Protein AF-Q5C3P9-F1 (afdb_monomer_lite)

Foldseek 3Di:
DDPCQDLVNVLVVLVVVLVVLVVVLVVVVVVPDVPDSVVSVVVNVVSVVVNVVSVVVVVVVVVVVVVVVVVVVVVVVVVVVVVVVVVVVVVVVVVVVVVVVVVVVVVVLVVVCVVVPDDPVVVVVVVVVCVVVVDDDDDPSND

Structure (mmCIF, N/CA/C/O backbone):
data_AF-Q5C3P9-F1
#
_entry.id   AF-Q5C3P9-F1
#
loop_
_atom_site.group_PDB
_atom_site.id
_atom_site.type_symbol
_atom_site.label_atom_id
_atom_site.la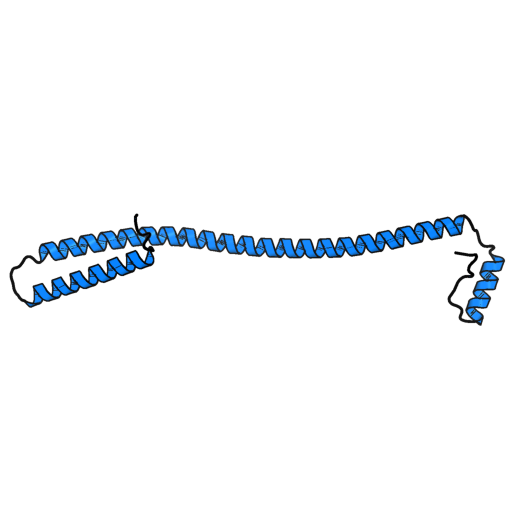bel_alt_id
_atom_site.label_comp_id
_atom_site.label_asym_id
_atom_site.label_entity_id
_atom_site.label_seq_id
_atom_site.pdbx_PDB_ins_code
_atom_site.Cartn_x
_atom_site.Cartn_y
_atom_site.Cartn_z
_atom_site.occupancy
_atom_site.B_iso_or_equiv
_atom_site.auth_seq_id
_atom_site.auth_comp_id
_atom_site.auth_asym_id
_atom_site.auth_atom_id
_atom_site.pdbx_PDB_model_num
ATOM 1 N N . MET A 1 1 ? -12.364 21.062 29.288 1.00 32.09 1 MET A N 1
ATOM 2 C CA . MET A 1 1 ? -11.506 20.149 28.506 1.00 32.09 1 MET A CA 1
ATOM 3 C C . MET A 1 1 ? -11.955 18.734 28.807 1.00 32.09 1 MET A C 1
ATOM 5 O O . MET A 1 1 ? -11.653 18.233 29.879 1.00 32.09 1 MET A O 1
ATOM 9 N N . SER A 1 2 ? -12.781 18.155 27.935 1.00 39.25 2 SER A N 1
ATOM 10 C CA . SER A 1 2 ? -13.327 16.812 28.148 1.00 39.25 2 SER A CA 1
ATOM 11 C C . SER A 1 2 ? -12.225 15.815 27.811 1.00 39.25 2 SER A C 1
ATOM 13 O O . SER A 1 2 ? -11.795 15.744 26.657 1.00 39.25 2 SER A O 1
ATOM 15 N N . SER A 1 3 ? -11.689 15.136 28.823 1.00 45.44 3 SER A N 1
ATOM 16 C CA . SER A 1 3 ? -10.748 14.037 28.638 1.00 45.44 3 SER A CA 1
ATOM 17 C C . SER A 1 3 ? -11.392 13.047 27.670 1.00 45.44 3 SER A C 1
ATOM 19 O O . SER A 1 3 ? -12.439 12.474 27.959 1.00 45.44 3 SER A O 1
ATOM 21 N N . ARG A 1 4 ? -10.812 12.884 26.474 1.00 56.28 4 ARG A N 1
ATOM 22 C CA . ARG A 1 4 ? -11.236 11.854 25.518 1.00 56.28 4 ARG A CA 1
ATOM 23 C C . ARG A 1 4 ? -10.812 10.501 26.081 1.00 56.28 4 ARG A C 1
ATOM 25 O O . ARG A 1 4 ? -9.791 9.948 25.686 1.00 56.28 4 ARG A O 1
ATOM 32 N N . VAL A 1 5 ? -11.551 10.022 27.073 1.00 66.38 5 VAL A N 1
ATOM 33 C CA . VAL A 1 5 ? -11.391 8.683 27.626 1.00 66.38 5 VAL A CA 1
ATOM 34 C C . VAL A 1 5 ? -11.690 7.709 26.492 1.00 66.38 5 VAL A C 1
ATOM 36 O O . VAL A 1 5 ? -12.705 7.845 25.805 1.00 66.38 5 VAL A O 1
ATOM 39 N N . SER A 1 6 ? -10.776 6.774 26.235 1.00 80.88 6 SER A N 1
ATOM 40 C CA . SER A 1 6 ? -10.995 5.778 25.184 1.00 80.88 6 SER A CA 1
ATOM 41 C C . SER A 1 6 ? -12.260 4.971 25.487 1.00 80.88 6 SER A C 1
ATOM 43 O O . SER A 1 6 ? -12.556 4.703 26.652 1.00 80.88 6 SER A O 1
ATOM 45 N N . LEU A 1 7 ? -12.989 4.539 24.452 1.00 80.50 7 LEU A N 1
ATOM 46 C CA . LEU A 1 7 ? -14.197 3.717 24.621 1.00 80.50 7 LEU A CA 1
ATOM 47 C C . LEU A 1 7 ? -13.922 2.483 25.501 1.00 80.50 7 LEU A C 1
ATOM 49 O O . LEU A 1 7 ? -14.733 2.113 26.342 1.00 80.50 7 LEU A O 1
ATOM 53 N N . ARG A 1 8 ? -12.715 1.915 25.381 1.00 82.25 8 ARG A N 1
ATOM 54 C CA . ARG A 1 8 ? -12.216 0.828 26.230 1.00 82.25 8 ARG A CA 1
ATOM 55 C C . ARG A 1 8 ? -12.136 1.217 27.709 1.00 82.25 8 ARG A C 1
ATOM 57 O O . ARG A 1 8 ? -12.604 0.465 28.552 1.00 82.25 8 ARG A O 1
ATOM 64 N N . GLN A 1 9 ? -11.543 2.366 28.032 1.00 85.56 9 GLN A N 1
ATOM 65 C CA . GLN A 1 9 ? -11.465 2.854 29.415 1.00 85.56 9 GLN A CA 1
ATOM 66 C C . GLN A 1 9 ? -12.846 3.206 29.974 1.00 85.56 9 GLN A C 1
ATOM 68 O O . GLN A 1 9 ? -13.098 2.954 31.146 1.00 85.56 9 GLN A O 1
ATOM 73 N N . LYS A 1 10 ? -13.751 3.726 29.137 1.00 86.75 10 LYS A N 1
ATOM 74 C CA . LYS A 1 10 ? -15.143 3.995 29.518 1.00 86.75 10 LYS A CA 1
ATOM 75 C C . LYS A 1 10 ? -15.878 2.698 29.885 1.00 86.75 10 LYS A C 1
ATOM 77 O O . LYS A 1 10 ? -16.525 2.642 30.922 1.00 86.75 10 LYS A O 1
ATOM 82 N N . LEU A 1 11 ? -15.717 1.637 29.087 1.00 85.94 11 LEU A N 1
ATOM 83 C CA . LEU A 1 11 ? -16.326 0.329 29.355 1.00 85.94 11 LEU A CA 1
ATOM 84 C C . LEU A 1 11 ? -15.782 -0.319 30.640 1.00 85.94 11 LEU A C 1
ATOM 86 O O . LEU A 1 11 ? -16.552 -0.857 31.429 1.00 85.94 11 LEU A O 1
ATOM 90 N N . ILE A 1 12 ? -14.464 -0.240 30.859 1.00 88.62 12 ILE A N 1
ATOM 91 C CA . ILE A 1 12 ? -13.819 -0.748 32.080 1.00 88.62 12 ILE A CA 1
ATOM 92 C C . ILE A 1 12 ? -14.332 0.011 33.307 1.00 88.62 12 ILE A C 1
ATOM 94 O O . ILE A 1 12 ? -14.734 -0.626 34.273 1.00 88.62 12 ILE A O 1
ATOM 98 N N . GLY A 1 13 ? -14.414 1.343 33.236 1.00 89.44 13 GLY A N 1
ATOM 99 C CA . GLY A 1 13 ? -14.957 2.155 34.327 1.00 89.44 13 GLY A CA 1
ATOM 100 C C . GLY A 1 13 ? -16.415 1.816 34.649 1.00 89.44 13 GLY A C 1
ATOM 101 O O . GLY A 1 13 ? -16.761 1.654 35.813 1.00 89.44 13 GLY A O 1
ATOM 102 N N . HIS A 1 14 ? -17.265 1.610 33.635 1.00 89.44 14 HIS A N 1
ATOM 103 C CA . HIS A 1 14 ? -18.646 1.164 33.859 1.00 89.44 14 HIS A CA 1
ATOM 104 C C . HIS A 1 14 ? -18.728 -0.209 34.546 1.00 89.44 14 HIS A C 1
ATOM 106 O O . HIS A 1 14 ? -19.625 -0.426 35.359 1.00 89.44 14 HIS A O 1
ATOM 112 N N . LEU A 1 15 ? -17.804 -1.125 34.242 1.00 89.38 15 LEU A N 1
ATOM 113 C CA . LEU A 1 15 ? -17.753 -2.449 34.862 1.00 89.38 15 LEU A CA 1
ATOM 114 C C . LEU A 1 15 ? -17.263 -2.387 36.318 1.00 89.38 15 LEU A C 1
ATOM 116 O O . LEU A 1 15 ? -17.828 -3.055 37.180 1.00 89.38 15 LEU A O 1
ATOM 120 N N . GLU A 1 16 ? -16.243 -1.573 36.596 1.00 92.12 16 GLU A N 1
ATOM 121 C CA . GLU A 1 16 ? -15.721 -1.335 37.950 1.00 92.12 16 GLU A CA 1
ATOM 122 C C . GLU A 1 16 ? -16.773 -0.663 38.847 1.00 92.12 16 GLU A C 1
ATOM 124 O O . GLU A 1 16 ? -16.980 -1.090 39.985 1.00 92.12 16 GLU A O 1
ATOM 129 N N . ASP A 1 17 ? -17.500 0.323 38.313 1.00 91.25 17 ASP A N 1
ATOM 130 C CA . ASP A 1 17 ? -18.626 0.968 38.993 1.00 91.25 17 ASP A CA 1
ATOM 131 C C . ASP A 1 17 ? -19.730 -0.046 39.336 1.00 91.25 17 ASP A C 1
ATOM 133 O O . ASP A 1 17 ? -20.236 -0.067 40.460 1.00 91.25 17 ASP A O 1
ATOM 137 N N . ALA A 1 18 ? -20.103 -0.904 38.379 1.00 90.94 18 ALA A N 1
ATOM 138 C CA . ALA A 1 18 ? -21.120 -1.933 38.587 1.00 90.94 18 ALA A CA 1
ATOM 139 C C . ALA A 1 18 ? -20.690 -2.962 39.647 1.00 90.94 18 ALA A C 1
ATOM 141 O O . ALA A 1 18 ? -21.501 -3.330 40.498 1.00 90.94 18 ALA A O 1
ATOM 142 N N . ASP A 1 19 ? -19.420 -3.386 39.651 1.00 90.88 19 ASP A N 1
ATOM 143 C CA . ASP A 1 19 ? -18.880 -4.291 40.675 1.00 90.88 19 ASP A CA 1
ATOM 144 C C . ASP A 1 19 ? -18.898 -3.643 42.068 1.00 90.88 19 ASP A C 1
ATOM 146 O O . ASP A 1 19 ? -19.283 -4.283 43.049 1.00 90.88 19 ASP A O 1
ATOM 150 N N . SER A 1 20 ? -18.569 -2.350 42.168 1.00 91.12 20 SER A N 1
ATOM 151 C CA . SER A 1 20 ? -18.675 -1.607 43.430 1.00 91.12 20 SER A CA 1
ATOM 152 C C . SER A 1 20 ? -20.116 -1.572 43.949 1.00 91.12 20 SER A C 1
ATOM 154 O O . SER A 1 20 ? -20.354 -1.881 45.117 1.00 91.12 20 SER A O 1
ATOM 156 N N . ILE A 1 21 ? -21.089 -1.268 43.082 1.00 89.81 21 ILE A N 1
ATOM 157 C CA . ILE A 1 21 ? -22.513 -1.229 43.451 1.00 89.81 21 ILE A CA 1
ATOM 158 C C . ILE A 1 21 ? -23.001 -2.614 43.897 1.00 89.81 21 ILE A C 1
ATOM 160 O O . ILE A 1 21 ? -23.712 -2.732 44.897 1.00 89.81 21 ILE A O 1
ATOM 164 N N . LEU A 1 22 ? -22.593 -3.682 43.206 1.00 89.19 22 LEU A N 1
ATOM 165 C CA . LEU A 1 22 ? -22.937 -5.057 43.581 1.00 89.19 22 LEU A CA 1
ATOM 166 C C . LEU A 1 22 ? -22.367 -5.443 44.953 1.00 89.19 22 LEU A C 1
ATOM 168 O O . LEU A 1 22 ? -23.067 -6.071 45.753 1.00 89.19 22 LEU A O 1
ATOM 172 N N . ARG A 1 23 ? -21.130 -5.036 45.265 1.00 89.81 23 ARG A N 1
ATOM 173 C CA . ARG A 1 23 ? -20.530 -5.239 46.596 1.00 89.81 23 ARG A CA 1
ATOM 174 C C . ARG A 1 23 ? -21.298 -4.489 47.682 1.00 89.81 23 ARG A C 1
ATOM 176 O O . ARG A 1 23 ? -21.537 -5.057 48.751 1.00 89.81 23 ARG A O 1
ATOM 183 N N . ASP A 1 24 ? -21.733 -3.263 47.405 1.00 87.12 24 ASP A N 1
ATOM 184 C CA . ASP A 1 24 ? -22.515 -2.452 48.343 1.00 87.12 24 ASP A CA 1
ATOM 185 C C . ASP A 1 24 ? -23.909 -3.045 48.601 1.00 87.12 24 ASP A C 1
ATOM 187 O O . ASP A 1 24 ? -24.350 -3.102 49.756 1.00 87.12 24 ASP A O 1
ATOM 191 N N . ILE A 1 25 ? -24.568 -3.575 47.562 1.00 86.62 25 ILE A N 1
ATOM 192 C CA . ILE A 1 25 ? -25.826 -4.338 47.660 1.00 86.62 25 ILE A CA 1
ATOM 193 C C . ILE A 1 25 ? -25.635 -5.584 48.535 1.00 86.62 25 ILE A C 1
ATOM 195 O O . ILE A 1 25 ? -26.422 -5.839 49.449 1.00 86.62 25 ILE A O 1
ATOM 199 N N . LEU A 1 26 ? -24.566 -6.353 48.304 1.00 86.56 26 LEU A N 1
ATOM 200 C CA . LEU A 1 26 ? -24.274 -7.563 49.075 1.00 86.56 26 LEU A CA 1
ATOM 201 C C . LEU A 1 26 ? -24.013 -7.241 50.558 1.00 86.56 26 LEU A C 1
ATOM 203 O O . LEU A 1 26 ? -24.496 -7.936 51.460 1.00 86.56 26 LEU A O 1
ATOM 207 N N . ALA A 1 27 ? -23.276 -6.159 50.823 1.00 86.19 27 ALA A N 1
ATOM 208 C CA . ALA A 1 27 ? -22.945 -5.704 52.169 1.00 86.19 27 ALA A CA 1
ATOM 209 C C . ALA A 1 27 ? -24.168 -5.173 52.935 1.00 86.19 27 ALA A C 1
ATOM 211 O O . ALA A 1 27 ? -24.272 -5.385 54.149 1.00 86.19 27 ALA A O 1
ATOM 212 N N . THR A 1 28 ? -25.100 -4.500 52.255 1.00 83.88 28 THR A N 1
ATOM 213 C CA . THR A 1 28 ? -26.362 -4.033 52.854 1.00 83.88 28 THR A CA 1
ATOM 214 C C . THR A 1 28 ? -27.337 -5.184 53.097 1.00 83.88 28 THR A C 1
ATOM 216 O O . THR A 1 28 ? -27.883 -5.277 54.199 1.00 83.88 28 THR A O 1
ATOM 219 N N . ALA A 1 29 ? -27.472 -6.119 52.151 1.00 81.06 29 ALA A N 1
ATOM 220 C CA . ALA A 1 29 ? -28.294 -7.322 52.304 1.00 81.06 29 ALA A CA 1
ATOM 221 C C . ALA A 1 29 ? -27.832 -8.209 53.478 1.00 81.06 29 ALA A C 1
ATOM 223 O O . ALA A 1 29 ? -28.648 -8.692 54.265 1.00 81.06 29 ALA A O 1
ATOM 224 N N . SER A 1 30 ? -26.516 -8.359 53.659 1.00 80.00 30 SER A N 1
ATOM 225 C CA . SER A 1 30 ? -25.932 -9.179 54.733 1.00 80.00 30 SER A CA 1
ATOM 226 C C . SER A 1 30 ? -26.138 -8.595 56.139 1.00 80.00 30 SER A C 1
ATOM 228 O O . SER A 1 30 ? -26.147 -9.333 57.122 1.00 80.00 30 SER A O 1
ATOM 230 N N . LYS A 1 31 ? -26.316 -7.272 56.269 1.00 77.12 31 LYS A N 1
ATOM 231 C CA . LYS A 1 31 ? -26.398 -6.579 57.569 1.00 77.12 31 LYS A CA 1
ATOM 232 C C . LYS A 1 31 ? -27.811 -6.522 58.173 1.00 77.12 31 LYS A C 1
ATOM 234 O O . LYS A 1 31 ? -27.948 -5.953 59.254 1.00 77.12 31 LYS A O 1
ATOM 239 N N . LYS A 1 32 ? -28.851 -7.070 57.515 1.00 60.88 32 LYS A N 1
ATOM 240 C CA . LYS A 1 32 ? -30.277 -7.029 57.945 1.00 60.88 32 LYS A CA 1
ATOM 241 C C . LYS A 1 32 ? -30.761 -5.644 58.430 1.00 60.88 32 LYS A C 1
ATOM 243 O O . LYS A 1 32 ? -31.712 -5.547 59.202 1.00 60.88 32 LYS A O 1
ATOM 248 N N . LYS A 1 33 ? -30.121 -4.554 57.999 1.00 55.47 33 LYS A N 1
ATOM 249 C CA . LYS A 1 33 ? -30.595 -3.193 58.264 1.00 55.47 33 LYS A CA 1
ATOM 250 C C . LYS A 1 33 ? -31.633 -2.868 57.199 1.00 55.47 33 LYS A C 1
ATOM 252 O O . LYS A 1 33 ? -31.332 -3.004 56.019 1.00 55.47 33 LYS A O 1
ATOM 257 N N . SER A 1 34 ? -32.821 -2.415 57.599 1.00 53.19 34 SER A N 1
ATOM 258 C CA . SER A 1 34 ? -33.879 -1.928 56.698 1.00 53.19 34 SER A CA 1
ATOM 259 C C . SER A 1 34 ? -33.518 -0.571 56.069 1.00 53.19 34 SER A C 1
ATOM 261 O O . SER A 1 34 ? -34.335 0.346 56.020 1.00 53.19 34 SER A O 1
ATOM 263 N N . VAL A 1 35 ? -32.258 -0.396 55.673 1.00 59.19 35 VAL A N 1
ATOM 264 C CA . VAL A 1 35 ? -31.816 0.770 54.921 1.00 59.19 35 VAL A CA 1
ATOM 265 C C . VAL A 1 35 ? -31.982 0.406 53.458 1.00 59.19 35 VAL A C 1
ATOM 267 O O . VAL A 1 35 ? -31.561 -0.658 53.010 1.00 59.19 35 VAL A O 1
ATOM 270 N N . THR A 1 36 ? -32.718 1.267 52.778 1.00 67.06 36 THR A N 1
ATOM 271 C CA . THR A 1 36 ? -33.388 1.060 51.505 1.00 67.06 36 THR A CA 1
ATOM 272 C C . THR A 1 36 ? -32.439 0.462 50.464 1.00 67.06 36 THR A C 1
ATOM 274 O O . THR A 1 36 ? -31.500 1.112 50.027 1.00 67.06 36 THR A O 1
ATOM 277 N N . LEU A 1 37 ? -32.684 -0.792 50.076 1.00 76.50 37 LEU A N 1
ATOM 278 C CA . LEU A 1 37 ? -31.997 -1.486 48.976 1.00 76.50 37 LEU A CA 1
ATOM 279 C C . LEU A 1 37 ? -32.407 -0.925 47.602 1.00 76.50 37 LEU A C 1
ATOM 281 O O . LEU A 1 37 ? -31.665 -1.056 46.634 1.00 76.50 37 LEU A O 1
ATOM 285 N N . LEU A 1 38 ? -33.579 -0.279 47.532 1.00 82.19 38 LEU A N 1
ATOM 286 C CA . LEU A 1 38 ? -34.169 0.254 46.300 1.00 82.19 38 LEU A CA 1
ATOM 287 C C . LEU A 1 38 ? -33.256 1.251 45.556 1.00 82.19 38 LEU A C 1
ATOM 289 O O . LEU A 1 38 ? -33.015 1.005 44.380 1.00 82.19 38 LEU A O 1
ATOM 293 N N . PRO A 1 39 ? -32.660 2.284 46.189 1.00 86.81 39 PRO A N 1
ATOM 294 C CA . PRO A 1 39 ? -31.782 3.231 45.495 1.00 86.81 39 PRO A CA 1
ATOM 295 C C . PRO A 1 39 ? -30.527 2.589 44.892 1.00 86.81 39 PRO A C 1
ATOM 297 O O . PRO A 1 39 ? -30.062 3.015 43.841 1.00 86.81 39 PRO A O 1
ATOM 300 N N . LEU A 1 40 ? -29.970 1.553 45.534 1.00 84.12 40 LEU A N 1
ATOM 301 C CA . LEU A 1 40 ? -28.808 0.833 44.998 1.00 84.12 40 LEU A CA 1
ATOM 302 C C . LEU A 1 40 ? -29.186 -0.024 43.785 1.00 84.12 40 LEU A C 1
ATOM 304 O O . LEU A 1 40 ? -28.416 -0.120 42.834 1.00 84.12 40 LEU A O 1
ATOM 308 N N . ILE A 1 41 ? -30.378 -0.626 43.806 1.00 85.88 41 ILE A N 1
ATOM 309 C CA . ILE A 1 41 ? -30.914 -1.382 42.669 1.00 85.88 41 ILE A CA 1
ATOM 310 C C . ILE A 1 41 ? -31.238 -0.440 41.502 1.00 85.88 41 ILE A C 1
ATOM 312 O O . ILE A 1 41 ? -30.911 -0.758 40.363 1.00 85.88 41 ILE A O 1
ATOM 316 N N . GLU A 1 42 ? -31.825 0.728 41.769 1.00 89.12 42 GLU A N 1
ATOM 317 C CA . GLU A 1 42 ? -32.074 1.761 40.753 1.00 89.12 42 GLU A CA 1
ATOM 318 C C . GLU A 1 42 ? -30.767 2.250 40.119 1.00 89.12 42 GLU A C 1
ATOM 320 O O . GLU A 1 42 ? -30.665 2.304 38.894 1.00 89.12 42 GLU A O 1
ATOM 325 N N . LEU A 1 43 ? -29.737 2.503 40.932 1.00 90.38 43 LEU A N 1
ATOM 326 C CA . LEU A 1 43 ? -28.412 2.890 40.444 1.00 90.38 43 LEU A CA 1
ATOM 327 C C . LEU A 1 43 ? -27.758 1.783 39.598 1.00 90.38 43 LEU A C 1
ATOM 329 O O . LEU A 1 43 ? -27.110 2.073 38.593 1.00 90.38 43 LEU A O 1
ATOM 333 N N . LEU A 1 44 ? -27.943 0.511 39.969 1.00 89.50 44 LEU A N 1
ATOM 334 C CA . LEU A 1 44 ? -27.461 -0.624 39.179 1.00 89.50 44 LEU A CA 1
ATOM 335 C C . LEU A 1 44 ? -28.178 -0.719 37.824 1.00 89.50 44 LEU A C 1
ATOM 337 O O . LEU A 1 44 ? -27.529 -0.964 36.809 1.00 89.50 44 LEU A O 1
ATOM 341 N N . LEU A 1 45 ? -29.496 -0.501 37.793 1.00 91.19 45 LEU A N 1
ATOM 342 C CA . LEU A 1 45 ? -30.280 -0.476 36.554 1.00 91.19 45 LEU A CA 1
ATOM 343 C C . LEU A 1 45 ? -29.868 0.689 35.647 1.00 91.19 45 LEU A C 1
ATOM 345 O O . LEU A 1 45 ? -29.754 0.512 34.434 1.00 91.19 45 LEU A O 1
ATOM 349 N N . GLU A 1 46 ? -29.590 1.861 36.220 1.00 91.62 46 GLU A N 1
ATOM 350 C CA . GLU A 1 46 ? -29.065 3.002 35.468 1.00 91.62 46 GLU A CA 1
ATOM 351 C C . GLU A 1 46 ? -27.692 2.680 34.857 1.00 91.62 46 GLU A C 1
ATOM 353 O O . GLU A 1 46 ? -27.441 2.969 33.684 1.00 91.62 46 GLU A O 1
ATOM 358 N N . LYS A 1 47 ? -26.810 2.014 35.611 1.00 90.38 47 LYS A N 1
ATOM 359 C CA . LYS A 1 47 ? -25.496 1.587 35.108 1.00 90.38 47 LYS A CA 1
ATOM 360 C C . LYS A 1 47 ? -25.594 0.515 34.027 1.00 90.38 47 LYS A C 1
ATOM 362 O O . LYS A 1 47 ? -24.867 0.607 33.040 1.00 90.38 47 LYS A O 1
ATOM 367 N N . ASP A 1 48 ? -26.504 -0.449 34.159 1.00 90.88 48 ASP A N 1
ATOM 368 C CA . ASP A 1 48 ? -26.790 -1.439 33.111 1.00 90.88 48 ASP A CA 1
ATOM 369 C C . ASP A 1 48 ? -27.242 -0.759 31.807 1.00 90.88 48 ASP A C 1
ATOM 371 O O . ASP A 1 48 ? -26.757 -1.092 30.722 1.00 90.88 48 ASP A O 1
ATOM 375 N N . GLN A 1 49 ? -28.096 0.263 31.906 1.00 92.62 49 GLN A N 1
ATOM 376 C CA . GLN A 1 49 ? -28.531 1.047 30.752 1.00 92.62 49 GLN A CA 1
ATOM 377 C C . GLN A 1 49 ? -27.363 1.809 30.095 1.00 92.62 49 GLN A C 1
ATOM 379 O O . GLN A 1 49 ? -27.187 1.727 28.877 1.00 92.62 49 GLN A O 1
ATOM 384 N N . GLN A 1 50 ? -26.510 2.474 30.885 1.00 90.00 50 GLN A N 1
ATOM 385 C CA . GLN A 1 50 ? -25.312 3.171 30.384 1.00 90.00 50 GLN A CA 1
ATOM 386 C C . GLN A 1 50 ? -24.318 2.215 29.697 1.00 90.00 50 GLN A C 1
ATOM 388 O O . GLN A 1 50 ? -23.683 2.563 28.693 1.00 90.00 50 GLN A O 1
ATOM 393 N N . LEU A 1 51 ? -24.188 0.989 30.211 1.00 88.75 51 LEU A N 1
ATOM 394 C CA . LEU A 1 51 ? -23.311 -0.038 29.651 1.00 88.75 51 LEU A CA 1
ATOM 395 C C . LEU A 1 51 ? -23.859 -0.554 28.313 1.00 88.75 51 LEU A C 1
ATOM 397 O O . LEU A 1 51 ? -23.107 -0.649 27.340 1.00 88.75 51 LEU A O 1
ATOM 401 N N . LYS A 1 52 ? -25.175 -0.788 28.220 1.00 90.75 52 LYS A N 1
ATOM 402 C CA . LYS A 1 52 ? -25.859 -1.145 26.963 1.00 90.75 52 LYS A CA 1
ATOM 403 C C . LYS A 1 52 ? -25.714 -0.069 25.890 1.00 90.75 52 LYS A C 1
ATOM 405 O O . LYS A 1 52 ? -25.501 -0.396 24.725 1.00 90.75 52 LYS A O 1
ATOM 410 N N . GLU A 1 53 ? -25.814 1.203 26.257 1.00 90.50 53 GLU A N 1
ATOM 411 C CA . GLU A 1 53 ? -25.616 2.321 25.326 1.00 90.50 53 GLU A CA 1
ATOM 412 C C . GLU A 1 53 ? -24.175 2.381 24.815 1.00 90.50 53 GLU A C 1
ATOM 414 O O . GLU A 1 53 ? -23.948 2.434 23.607 1.00 90.50 53 GLU A O 1
ATOM 419 N N . THR A 1 54 ? -23.199 2.255 25.716 1.00 88.19 54 THR A N 1
ATOM 420 C CA . THR A 1 54 ? -21.776 2.218 25.345 1.00 88.19 54 THR A CA 1
ATOM 421 C C . THR A 1 54 ? -21.446 1.003 24.463 1.00 88.19 54 THR A C 1
ATOM 423 O O . THR A 1 54 ? -20.601 1.089 23.572 1.00 88.19 54 THR A O 1
ATOM 426 N N . TYR A 1 55 ? -22.135 -0.127 24.654 1.00 86.69 55 TYR A N 1
ATOM 427 C CA . TYR A 1 55 ? -21.978 -1.310 23.806 1.00 86.69 55 TYR A CA 1
ATOM 428 C C . TYR A 1 55 ? -22.489 -1.081 22.375 1.00 86.69 55 TYR A C 1
ATOM 430 O O . TYR A 1 55 ? -21.821 -1.463 21.417 1.00 86.69 55 TYR A O 1
ATOM 438 N N . LYS A 1 56 ? -23.624 -0.389 22.206 1.00 90.88 56 LYS A N 1
ATOM 439 C CA . LYS A 1 56 ? -24.125 -0.006 20.873 1.00 90.88 56 LYS A CA 1
ATOM 440 C C . LYS A 1 56 ? -23.150 0.913 20.139 1.00 90.88 56 LYS A C 1
ATOM 442 O O . LYS A 1 56 ? -22.930 0.752 18.941 1.00 90.88 56 LYS A O 1
ATOM 447 N N . GLU A 1 57 ? -22.534 1.858 20.853 1.00 89.62 57 GLU A N 1
ATOM 448 C CA . GLU A 1 57 ? -21.470 2.695 20.284 1.00 89.62 57 GLU A CA 1
ATOM 449 C C . GLU A 1 57 ? -20.289 1.831 19.812 1.00 89.62 57 GLU A C 1
ATOM 451 O O . GLU A 1 57 ? -19.767 2.042 18.717 1.00 89.62 57 GLU A O 1
ATOM 456 N N . MET A 1 58 ? -19.889 0.825 20.599 1.00 87.06 58 MET A N 1
ATOM 457 C CA . MET A 1 58 ? -18.800 -0.094 20.250 1.00 87.06 58 MET A CA 1
ATOM 458 C C . MET A 1 58 ? -19.084 -0.895 18.979 1.00 87.06 58 MET A C 1
ATOM 460 O O . MET A 1 58 ? -18.181 -1.063 18.160 1.00 87.06 58 MET A O 1
ATOM 464 N N . GLU A 1 59 ? -20.313 -1.368 18.800 1.00 89.75 59 GLU A N 1
ATOM 465 C CA . GLU A 1 59 ? -20.718 -2.101 17.601 1.00 89.75 59 GLU A CA 1
ATOM 466 C C . GLU A 1 59 ? -20.557 -1.232 16.344 1.00 89.75 59 GLU A C 1
ATOM 468 O O . GLU A 1 59 ? -19.888 -1.637 15.390 1.00 89.75 59 GLU A O 1
ATOM 473 N N . ALA A 1 60 ? -21.024 0.019 16.396 1.00 90.38 60 ALA A N 1
ATOM 474 C CA . ALA A 1 60 ? -20.837 0.982 15.311 1.00 90.38 60 ALA A CA 1
ATOM 475 C C . ALA A 1 60 ? -19.349 1.291 15.046 1.00 90.38 60 ALA A C 1
ATOM 477 O O . ALA A 1 60 ? -18.913 1.351 13.892 1.00 90.38 60 ALA A O 1
ATOM 478 N N . TYR A 1 61 ? -18.541 1.449 16.101 1.00 89.19 61 TYR A N 1
ATOM 479 C CA . TYR A 1 61 ? -17.090 1.615 15.965 1.00 89.19 61 TYR A CA 1
ATOM 480 C C . TYR A 1 61 ? -16.432 0.401 15.302 1.00 89.19 61 TYR A C 1
ATOM 482 O O . TYR A 1 61 ? -15.551 0.575 14.458 1.00 89.19 61 TYR A O 1
ATOM 490 N N . ASN A 1 62 ? -16.855 -0.814 15.651 1.00 90.31 62 ASN A N 1
ATOM 491 C CA . ASN A 1 62 ? -16.317 -2.045 15.087 1.00 90.31 62 ASN A CA 1
ATOM 492 C C . ASN A 1 62 ? -16.643 -2.175 13.593 1.00 90.31 62 ASN A C 1
ATOM 494 O O . ASN A 1 62 ? -15.757 -2.492 12.803 1.00 90.31 62 ASN A O 1
ATOM 498 N N . GLU A 1 63 ? -17.869 -1.854 13.176 1.00 94.25 63 GLU A N 1
ATOM 499 C CA . GLU A 1 63 ? -18.236 -1.844 11.755 1.00 94.25 63 GLU A CA 1
ATOM 500 C C . GLU A 1 63 ? -17.385 -0.864 10.939 1.00 94.25 63 GLU A C 1
ATOM 502 O O . GLU A 1 63 ? -16.926 -1.183 9.838 1.00 94.25 63 GLU A O 1
ATOM 507 N N . ILE A 1 64 ? -17.157 0.339 11.474 1.00 94.06 64 ILE A N 1
ATOM 508 C CA . ILE A 1 64 ? -16.304 1.341 10.829 1.00 94.06 64 ILE A CA 1
ATOM 509 C C . ILE A 1 64 ? -14.861 0.837 10.764 1.00 94.06 64 ILE A C 1
ATOM 511 O O . ILE A 1 64 ? -14.224 0.946 9.717 1.00 94.06 64 ILE A O 1
ATOM 515 N N . GLN A 1 65 ? -14.354 0.253 11.849 1.00 91.19 65 GLN A N 1
ATOM 516 C CA . GLN A 1 65 ? -13.002 -0.290 11.902 1.00 91.19 65 GLN A CA 1
ATOM 517 C C . GLN A 1 65 ? -12.806 -1.415 10.876 1.00 91.19 65 GLN A C 1
ATOM 519 O O . GLN A 1 65 ? -11.825 -1.394 10.136 1.00 91.19 65 GLN A O 1
ATOM 524 N N . MET A 1 66 ? -13.777 -2.322 10.735 1.00 95.50 66 MET A N 1
ATOM 525 C CA . MET A 1 66 ? -13.754 -3.357 9.698 1.00 95.50 66 MET A CA 1
ATOM 526 C C . MET A 1 66 ? -13.687 -2.756 8.289 1.00 95.50 66 MET A C 1
ATOM 528 O O . MET A 1 66 ? -12.878 -3.195 7.471 1.00 95.50 66 MET A O 1
ATOM 532 N N . LYS A 1 67 ? -14.488 -1.721 7.999 1.00 96.62 67 LYS A N 1
ATOM 533 C CA . LYS A 1 67 ? -14.439 -1.019 6.702 1.00 96.62 67 LYS A CA 1
ATOM 534 C C . LYS A 1 67 ? -13.079 -0.362 6.463 1.00 96.62 67 LYS A C 1
ATOM 536 O O . LYS A 1 67 ? -12.555 -0.431 5.354 1.00 96.62 67 LYS A O 1
ATOM 541 N N . ILE A 1 68 ? -12.495 0.251 7.493 1.00 96.25 68 ILE A N 1
ATOM 542 C CA . ILE A 1 68 ? -11.159 0.853 7.421 1.00 96.25 68 ILE A CA 1
ATOM 543 C C . ILE A 1 68 ? -10.106 -0.209 7.101 1.00 96.25 68 ILE A C 1
ATOM 545 O O . ILE A 1 68 ? -9.241 0.029 6.259 1.00 96.25 68 ILE A O 1
ATOM 549 N N . ASP A 1 69 ? -10.165 -1.368 7.747 1.00 96.69 69 ASP A N 1
ATOM 550 C CA . ASP A 1 69 ? -9.164 -2.417 7.559 1.00 96.69 69 ASP A CA 1
ATOM 551 C C . ASP A 1 69 ? -9.268 -3.070 6.176 1.00 96.69 69 ASP A C 1
ATOM 553 O O . ASP A 1 69 ? -8.239 -3.318 5.543 1.00 96.69 69 ASP A O 1
ATOM 557 N N . LEU A 1 70 ? -10.486 -3.237 5.649 1.00 97.12 70 LEU A N 1
ATOM 558 C CA . LEU A 1 70 ? -10.705 -3.644 4.257 1.00 97.12 70 LEU A CA 1
ATOM 559 C C . LEU A 1 70 ? -10.106 -2.631 3.272 1.00 97.12 70 LEU A C 1
ATOM 561 O O . LEU A 1 70 ? -9.315 -3.007 2.408 1.00 97.12 70 LEU A O 1
ATOM 565 N N . LEU A 1 71 ? -10.399 -1.338 3.445 1.00 97.56 71 LEU A N 1
ATOM 566 C CA . LEU A 1 71 ? -9.852 -0.286 2.583 1.00 97.56 71 LEU A CA 1
ATOM 567 C C . LEU A 1 71 ? -8.322 -0.217 2.652 1.00 97.56 71 LEU A C 1
ATOM 569 O O . LEU A 1 71 ? -7.662 -0.047 1.630 1.00 97.56 71 LEU A O 1
ATOM 573 N N . LYS A 1 72 ? -7.730 -0.388 3.838 1.00 97.44 72 LYS A N 1
ATOM 574 C CA . LYS A 1 72 ? -6.268 -0.454 3.990 1.00 97.44 72 LYS A CA 1
ATOM 575 C C . LYS A 1 72 ? -5.672 -1.643 3.242 1.00 97.44 72 LYS A C 1
ATOM 577 O O . LYS A 1 72 ? -4.610 -1.499 2.634 1.00 97.44 72 LYS A O 1
ATOM 582 N N . ALA A 1 73 ? -6.331 -2.801 3.277 1.00 97.19 73 ALA A N 1
ATOM 583 C CA . ALA A 1 73 ? -5.889 -3.977 2.537 1.00 97.19 73 ALA A CA 1
ATOM 584 C C . ALA A 1 73 ? -5.939 -3.737 1.018 1.00 97.19 73 ALA A C 1
ATOM 586 O O . ALA A 1 73 ? -4.969 -4.048 0.320 1.00 97.19 73 ALA A O 1
ATOM 587 N N . ASP A 1 74 ? -7.009 -3.115 0.521 1.00 97.19 74 ASP A N 1
ATOM 588 C CA . ASP A 1 74 ? -7.162 -2.771 -0.897 1.00 97.19 74 ASP A CA 1
ATOM 589 C C . ASP A 1 74 ? -6.143 -1.724 -1.362 1.00 97.19 74 ASP A C 1
ATOM 591 O O . ASP A 1 74 ? -5.530 -1.885 -2.425 1.00 97.19 74 ASP A O 1
ATOM 595 N N . CYS A 1 75 ? -5.882 -0.695 -0.550 1.00 97.88 75 CYS A N 1
ATOM 596 C CA . CYS A 1 75 ? -4.811 0.269 -0.807 1.00 97.88 75 CYS A CA 1
ATOM 597 C C . CYS A 1 75 ? -3.448 -0.430 -0.866 1.00 97.88 75 CYS A C 1
ATOM 599 O O . CYS A 1 75 ? -2.720 -0.266 -1.840 1.00 97.88 75 CYS A O 1
ATOM 601 N N . SER A 1 76 ? -3.130 -1.293 0.107 1.00 97.69 76 SER A N 1
ATOM 602 C CA . SER A 1 76 ? -1.859 -2.030 0.121 1.00 97.69 76 SER A CA 1
ATOM 603 C C . SER A 1 76 ? -1.693 -2.939 -1.102 1.00 97.69 76 SER A C 1
ATOM 605 O O . SER A 1 76 ? -0.596 -3.070 -1.651 1.00 97.69 76 SER A O 1
ATOM 607 N N . LYS A 1 77 ? -2.779 -3.571 -1.561 1.00 97.69 77 LYS A N 1
ATOM 608 C CA . LYS A 1 77 ? -2.781 -4.376 -2.787 1.00 97.69 77 LYS A CA 1
ATOM 609 C C . LYS A 1 77 ? -2.529 -3.510 -4.022 1.00 97.69 77 LYS A C 1
ATOM 611 O O . LYS A 1 77 ? -1.712 -3.888 -4.864 1.00 97.69 77 LYS A O 1
ATOM 616 N N . SER A 1 78 ? -3.201 -2.368 -4.114 1.00 97.31 78 SER A N 1
ATOM 617 C CA . SER A 1 78 ? -3.059 -1.428 -5.229 1.00 97.31 78 SER A CA 1
ATOM 618 C C . SER A 1 78 ? -1.647 -0.847 -5.292 1.00 97.31 78 SER A C 1
ATOM 620 O O . SER A 1 78 ? -1.034 -0.850 -6.356 1.00 97.31 78 SER A O 1
ATOM 622 N N . ASP A 1 79 ? -1.068 -0.470 -4.152 1.00 98.12 79 ASP A N 1
ATOM 623 C CA . ASP A 1 79 ? 0.307 0.034 -4.071 1.00 98.12 79 ASP A CA 1
ATOM 624 C C . ASP A 1 79 ? 1.323 -0.986 -4.594 1.00 98.12 79 ASP A C 1
ATOM 626 O O . ASP A 1 79 ? 2.216 -0.640 -5.370 1.00 98.12 79 ASP A O 1
ATOM 630 N N . LYS A 1 80 ? 1.161 -2.272 -4.252 1.00 97.81 80 LYS A N 1
ATOM 631 C CA . LYS A 1 80 ? 2.019 -3.347 -4.783 1.00 97.81 80 LYS A CA 1
ATOM 632 C C . LYS A 1 80 ? 1.910 -3.472 -6.303 1.00 97.81 80 LYS A C 1
ATOM 634 O O . LYS A 1 80 ? 2.919 -3.681 -6.979 1.00 97.81 80 LYS A O 1
ATOM 639 N N . GLN A 1 81 ? 0.702 -3.345 -6.852 1.00 97.81 81 GLN A N 1
ATOM 640 C CA . GLN A 1 81 ? 0.485 -3.382 -8.301 1.00 97.81 81 GLN A CA 1
ATOM 641 C C . GLN A 1 81 ? 1.125 -2.177 -8.994 1.00 97.81 81 GLN A C 1
ATOM 643 O O . GLN A 1 81 ? 1.816 -2.348 -10.000 1.00 97.81 81 GLN A O 1
ATOM 648 N N . ILE A 1 82 ? 0.961 -0.977 -8.431 1.00 98.12 82 ILE A N 1
ATOM 649 C CA . ILE A 1 82 ? 1.582 0.252 -8.936 1.00 98.12 82 ILE A CA 1
ATOM 650 C C . ILE A 1 82 ? 3.105 0.115 -8.918 1.00 98.12 82 ILE A C 1
ATOM 652 O O . ILE A 1 82 ? 3.754 0.383 -9.928 1.00 98.12 82 ILE A O 1
ATOM 656 N N . GLN A 1 83 ? 3.681 -0.370 -7.817 1.00 98.12 83 GLN A N 1
ATOM 657 C CA . GLN A 1 83 ? 5.122 -0.571 -7.695 1.00 98.12 83 GLN A CA 1
ATOM 658 C C 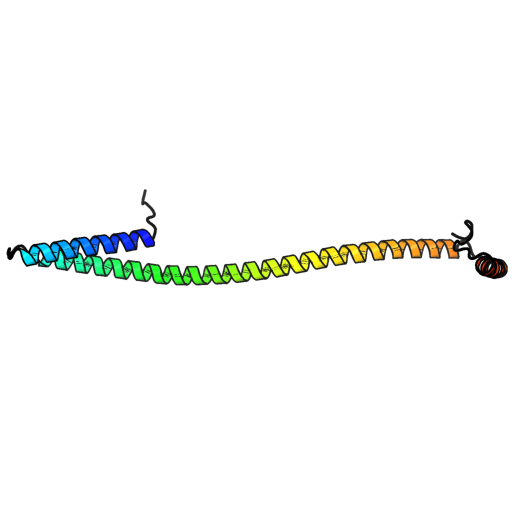. GLN A 1 83 ? 5.651 -1.569 -8.736 1.00 98.12 83 GLN A C 1
ATOM 660 O O . GLN A 1 83 ? 6.676 -1.320 -9.374 1.00 98.12 83 GLN A O 1
ATOM 665 N N . SER A 1 84 ? 4.939 -2.679 -8.952 1.00 97.75 84 SER A N 1
ATOM 666 C CA . SER A 1 84 ? 5.293 -3.653 -9.989 1.00 97.75 84 SER A CA 1
ATOM 667 C C . SER A 1 84 ? 5.232 -3.036 -11.390 1.00 97.75 84 SER A C 1
ATOM 669 O O . SER A 1 84 ? 6.156 -3.215 -12.186 1.00 97.75 84 SER A O 1
ATOM 671 N N . CYS A 1 85 ? 4.190 -2.253 -11.681 1.00 98.06 85 CYS A N 1
ATOM 672 C CA . CYS A 1 85 ? 4.046 -1.546 -12.951 1.00 98.06 85 CYS A CA 1
ATOM 673 C C . CYS A 1 85 ? 5.198 -0.555 -13.179 1.00 98.06 85 CYS A C 1
ATOM 675 O O . CYS A 1 85 ? 5.842 -0.582 -14.226 1.00 98.06 85 CYS A O 1
ATOM 677 N N . GLN A 1 86 ? 5.535 0.257 -12.174 1.00 97.94 86 GLN A N 1
ATOM 678 C CA . GLN A 1 86 ? 6.653 1.202 -12.238 1.00 97.94 86 GLN A CA 1
ATOM 679 C C . GLN A 1 86 ? 7.994 0.505 -12.493 1.00 97.94 86 GLN A C 1
ATOM 681 O O . GLN A 1 86 ? 8.810 1.001 -13.271 1.00 97.94 86 GLN A O 1
ATOM 686 N N . LEU A 1 87 ? 8.229 -0.654 -11.869 1.00 98.12 87 LEU A N 1
ATOM 687 C CA . LEU A 1 87 ? 9.444 -1.435 -12.093 1.00 98.12 87 LEU A CA 1
ATOM 688 C C . LEU A 1 87 ? 9.529 -1.937 -13.542 1.00 98.12 87 LEU A C 1
ATOM 690 O O . LEU A 1 87 ? 10.574 -1.807 -14.182 1.00 98.12 87 LEU A O 1
ATOM 694 N N . HIS A 1 88 ? 8.430 -2.477 -14.074 1.00 97.69 88 HIS A N 1
ATOM 695 C CA . HIS A 1 88 ? 8.369 -2.929 -15.463 1.00 97.69 88 HIS A CA 1
ATOM 696 C C . HIS A 1 88 ? 8.548 -1.781 -16.457 1.00 97.69 88 HIS A C 1
ATOM 698 O O . HIS A 1 88 ? 9.269 -1.947 -17.443 1.00 97.69 88 HIS A O 1
ATOM 704 N N . LEU A 1 89 ? 7.956 -0.616 -16.186 1.00 98.00 89 LEU A N 1
ATOM 705 C CA . LEU A 1 89 ? 8.124 0.574 -17.017 1.00 98.00 89 LEU A CA 1
ATOM 706 C C . LEU A 1 89 ? 9.586 1.016 -17.064 1.00 98.00 89 LEU A C 1
ATOM 708 O O . LEU A 1 89 ? 10.133 1.127 -18.156 1.00 98.00 89 LEU A O 1
ATOM 712 N N . LYS A 1 90 ? 10.256 1.143 -15.911 1.00 97.94 90 LYS A N 1
ATOM 713 C CA . LYS A 1 90 ? 11.688 1.489 -15.860 1.00 97.94 90 LYS A CA 1
ATOM 714 C C . LYS A 1 90 ? 12.554 0.485 -16.617 1.00 97.94 90 LYS A C 1
ATOM 716 O O . LYS A 1 90 ? 13.455 0.866 -17.358 1.00 97.94 90 LYS A O 1
ATOM 721 N N . LYS A 1 91 ? 12.279 -0.814 -16.464 1.00 97.50 91 LYS A N 1
ATOM 722 C CA . LYS A 1 91 ? 13.014 -1.856 -17.193 1.00 97.50 91 LYS A CA 1
ATOM 723 C C . LYS A 1 91 ? 12.818 -1.726 -18.706 1.00 97.50 91 LYS A C 1
ATOM 725 O O . LYS A 1 91 ? 13.778 -1.840 -19.462 1.00 97.50 91 LYS A O 1
ATOM 730 N N . THR A 1 92 ? 11.584 -1.483 -19.136 1.00 97.88 92 THR A N 1
ATOM 731 C CA . THR A 1 92 ? 11.235 -1.333 -20.554 1.00 97.88 92 THR A CA 1
ATOM 732 C C . THR A 1 92 ? 11.861 -0.076 -21.146 1.00 97.88 92 THR A C 1
ATOM 734 O O . THR A 1 92 ? 12.403 -0.130 -22.244 1.00 97.88 92 THR A O 1
ATOM 737 N N . GLU A 1 93 ? 11.858 1.030 -20.404 1.00 97.81 93 GLU A N 1
ATOM 738 C CA . GLU A 1 93 ? 12.495 2.289 -20.790 1.00 97.81 93 GLU A CA 1
ATOM 739 C C . GLU A 1 93 ? 13.993 2.109 -21.056 1.00 97.81 93 GLU A C 1
ATOM 741 O O . GLU A 1 93 ? 14.492 2.560 -22.088 1.00 97.81 93 GLU A O 1
ATOM 746 N N . VAL A 1 94 ? 14.703 1.398 -20.173 1.00 98.00 94 VAL A N 1
ATOM 747 C CA . VAL A 1 94 ? 16.130 1.101 -20.359 1.00 98.00 94 VAL A CA 1
ATOM 748 C C . VAL A 1 94 ? 16.348 0.270 -21.621 1.00 98.00 94 VAL A C 1
ATOM 750 O O . VAL A 1 94 ? 17.152 0.651 -22.468 1.00 98.00 94 VAL A O 1
ATOM 753 N N . ILE A 1 95 ? 15.598 -0.825 -21.790 1.00 97.81 95 ILE A N 1
ATOM 754 C CA . ILE A 1 95 ? 15.714 -1.698 -22.970 1.00 97.81 95 ILE A CA 1
ATOM 755 C C . ILE A 1 95 ? 15.462 -0.906 -24.255 1.00 97.81 95 ILE A C 1
ATOM 757 O O . ILE A 1 95 ? 16.233 -1.014 -25.209 1.00 97.81 95 ILE A O 1
ATOM 761 N N . LEU A 1 96 ? 14.404 -0.094 -24.277 1.00 97.75 96 LEU A N 1
ATOM 762 C CA . LEU A 1 96 ? 14.036 0.700 -25.442 1.00 97.75 96 LEU A CA 1
ATOM 763 C C . LEU A 1 96 ? 15.100 1.755 -25.756 1.00 97.75 96 LEU A C 1
ATOM 765 O O . LEU A 1 96 ? 15.479 1.907 -26.914 1.00 97.75 96 LEU A O 1
ATOM 769 N N . SER A 1 97 ? 15.621 2.440 -24.739 1.00 97.69 97 SER A N 1
ATOM 770 C CA . SER A 1 97 ? 16.668 3.454 -24.899 1.00 97.69 97 SER A CA 1
ATOM 771 C C . SER A 1 97 ? 17.956 2.846 -25.450 1.00 97.69 97 SER A C 1
ATOM 773 O O . SER A 1 97 ? 18.543 3.380 -26.392 1.00 97.69 97 SER A O 1
ATOM 775 N N . THR A 1 98 ? 18.366 1.691 -24.922 1.00 97.38 98 THR A N 1
ATOM 776 C CA . THR A 1 98 ? 19.524 0.943 -25.420 1.00 97.38 98 THR A CA 1
ATOM 777 C C . THR A 1 98 ? 19.312 0.478 -26.862 1.00 97.38 98 THR A C 1
ATOM 779 O O . THR A 1 98 ? 20.183 0.678 -27.708 1.00 97.38 98 THR A O 1
ATOM 782 N N . ALA A 1 99 ? 18.147 -0.091 -27.180 1.00 97.69 99 ALA A N 1
ATOM 783 C CA . ALA A 1 99 ? 17.828 -0.529 -28.537 1.00 97.69 99 ALA A CA 1
ATOM 784 C C . ALA A 1 99 ? 17.817 0.642 -29.531 1.00 97.69 99 ALA A C 1
ATOM 786 O O . ALA A 1 99 ? 18.321 0.517 -30.649 1.00 97.69 99 ALA A O 1
ATOM 787 N N . LEU A 1 100 ? 17.286 1.795 -29.121 1.00 97.75 100 LEU A N 1
ATOM 788 C CA . LEU A 1 100 ? 17.231 3.001 -29.939 1.00 97.75 100 LEU A CA 1
ATOM 789 C C . LEU A 1 100 ? 18.627 3.582 -30.186 1.00 97.75 100 LEU A C 1
ATOM 791 O O . LEU A 1 100 ? 18.921 3.984 -31.311 1.00 97.75 100 LEU A O 1
ATOM 795 N N . TYR A 1 101 ? 19.503 3.567 -29.179 1.00 97.38 101 TYR A N 1
ATOM 796 C CA . TYR A 1 101 ? 20.906 3.955 -29.333 1.00 97.38 101 TYR A CA 1
ATOM 797 C C . TYR A 1 101 ? 21.623 3.088 -30.379 1.00 97.38 101 TYR A C 1
ATOM 799 O O . TYR A 1 101 ? 22.159 3.621 -31.351 1.00 97.38 101 TYR A O 1
ATOM 807 N N . TYR A 1 102 ? 21.558 1.759 -30.246 1.00 96.38 102 TYR A N 1
ATOM 808 C CA . TYR A 1 102 ? 22.183 0.848 -31.213 1.00 96.38 102 TYR A CA 1
ATOM 809 C C . TYR A 1 102 ? 21.566 0.950 -32.610 1.00 96.38 102 TYR A C 1
ATOM 811 O O . TYR A 1 102 ? 22.276 0.865 -33.611 1.00 96.38 102 TYR A O 1
ATOM 819 N N . SER A 1 103 ? 20.254 1.172 -32.699 1.00 96.44 103 SER A N 1
ATOM 820 C CA . SER A 1 103 ? 19.579 1.364 -33.986 1.00 96.44 103 SER A CA 1
ATOM 821 C C . SER A 1 103 ? 20.076 2.624 -34.695 1.00 96.44 103 SER A C 1
ATOM 823 O O . SER A 1 103 ? 20.329 2.577 -35.894 1.00 96.44 103 SER A O 1
ATOM 825 N N . ARG A 1 104 ? 20.280 3.730 -33.965 1.00 96.06 104 ARG A N 1
ATOM 826 C CA . ARG A 1 104 ? 20.871 4.958 -34.520 1.00 96.06 104 ARG A CA 1
ATOM 827 C C . ARG A 1 104 ? 22.302 4.730 -34.991 1.00 96.06 104 ARG A C 1
ATOM 829 O O . ARG A 1 104 ? 22.597 5.022 -36.141 1.00 96.06 104 ARG A O 1
ATOM 836 N N . GLN A 1 105 ? 23.135 4.106 -34.159 1.00 94.38 105 GLN A N 1
ATOM 837 C CA . GLN A 1 105 ? 24.512 3.772 -34.529 1.00 94.38 105 GLN A CA 1
ATOM 838 C C . GLN A 1 105 ? 24.572 2.916 -35.806 1.00 94.38 105 GLN A C 1
ATOM 840 O O . GLN A 1 105 ? 25.426 3.130 -36.663 1.00 94.38 105 GLN A O 1
ATOM 845 N N . LYS A 1 10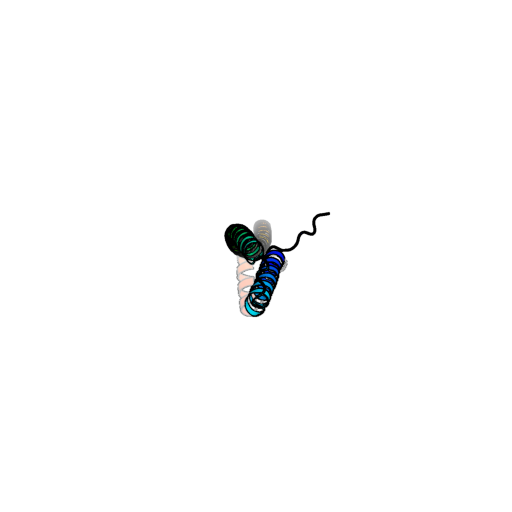6 ? 23.641 1.966 -35.959 1.00 92.94 106 LYS A N 1
ATOM 846 C CA . LYS A 1 106 ? 23.530 1.138 -37.163 1.00 92.94 106 LYS A CA 1
ATOM 847 C C . LYS A 1 106 ? 23.065 1.930 -38.389 1.00 92.94 106 LYS A C 1
ATOM 849 O O . LYS A 1 106 ? 23.541 1.674 -39.487 1.00 92.94 106 LYS A O 1
ATOM 854 N N . LEU A 1 107 ? 22.137 2.871 -38.233 1.00 94.62 107 LEU A N 1
ATOM 855 C CA . LEU A 1 107 ? 21.716 3.740 -39.338 1.00 94.62 107 LEU A CA 1
ATOM 856 C C . LEU A 1 107 ? 22.854 4.659 -39.796 1.00 94.62 107 LEU A C 1
ATOM 858 O O . LEU A 1 107 ? 23.045 4.836 -41.001 1.00 94.62 107 LEU A O 1
ATOM 862 N N . ASP A 1 108 ? 23.632 5.191 -38.855 1.00 91.00 108 ASP A N 1
ATOM 863 C CA . ASP A 1 108 ? 24.808 6.003 -39.160 1.00 91.00 108 ASP A CA 1
ATOM 864 C C . ASP A 1 108 ? 25.852 5.177 -39.922 1.00 91.00 108 ASP A C 1
ATOM 866 O O . ASP A 1 108 ? 26.313 5.605 -40.980 1.00 91.00 108 ASP A O 1
ATOM 870 N N . SER A 1 109 ? 26.149 3.951 -39.468 1.00 86.25 109 SER A N 1
ATOM 871 C CA . SER A 1 109 ? 27.096 3.070 -40.165 1.00 86.25 109 SER A CA 1
ATOM 872 C C . SER A 1 109 ? 26.614 2.663 -41.559 1.00 86.25 109 SER A C 1
ATOM 874 O O . SER A 1 109 ? 27.398 2.675 -42.506 1.00 86.25 109 SER A O 1
ATOM 876 N N . MET A 1 110 ? 25.318 2.380 -41.730 1.00 86.88 110 MET A N 1
ATOM 877 C CA . MET A 1 110 ? 24.730 2.130 -43.051 1.00 86.88 110 MET A CA 1
ATOM 878 C C . MET A 1 110 ? 24.863 3.350 -43.967 1.00 86.88 110 MET A C 1
ATOM 880 O O . MET A 1 110 ? 25.188 3.207 -45.143 1.00 86.88 110 MET A O 1
ATOM 884 N N . THR A 1 111 ? 24.646 4.553 -43.433 1.00 89.06 111 THR A N 1
ATOM 885 C CA . THR A 1 111 ? 24.777 5.798 -44.200 1.00 89.06 111 THR A CA 1
ATOM 886 C C . THR A 1 111 ? 26.223 6.030 -44.637 1.00 89.06 111 THR A C 1
ATOM 888 O O . THR A 1 111 ? 26.457 6.420 -45.781 1.00 89.06 111 THR A O 1
ATOM 891 N N . THR A 1 112 ? 27.200 5.767 -43.766 1.00 84.69 112 THR A N 1
ATOM 892 C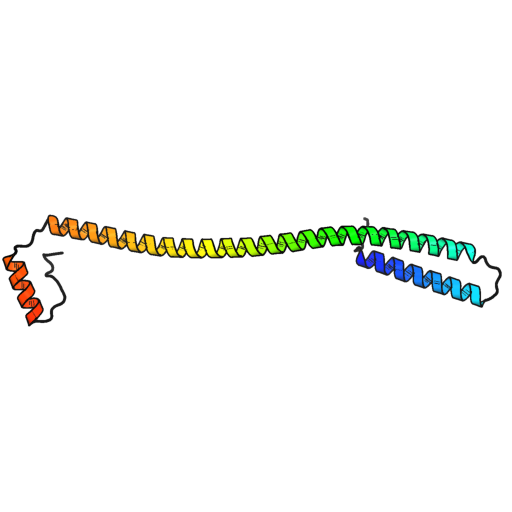 CA . THR A 1 112 ? 28.625 5.852 -44.115 1.00 84.69 112 THR A CA 1
ATOM 893 C C . THR A 1 112 ? 29.014 4.811 -45.164 1.00 84.69 112 THR A C 1
ATOM 895 O O . THR A 1 112 ? 29.653 5.168 -46.150 1.00 84.69 112 THR A O 1
ATOM 898 N N . ALA A 1 113 ? 28.553 3.564 -45.032 1.00 82.19 113 ALA A N 1
ATOM 899 C CA . ALA A 1 113 ? 28.819 2.505 -46.007 1.00 82.19 113 ALA A CA 1
ATOM 900 C C . ALA A 1 113 ? 28.241 2.817 -47.401 1.00 82.19 113 ALA A C 1
ATOM 902 O O . ALA A 1 113 ? 28.863 2.514 -48.414 1.00 82.19 113 ALA A O 1
ATOM 903 N N . VAL A 1 114 ? 27.072 3.466 -47.473 1.00 84.44 114 VAL A N 1
ATOM 904 C CA . VAL A 1 114 ? 26.501 3.933 -48.750 1.00 84.44 114 VAL A CA 1
ATOM 905 C C . VAL A 1 114 ? 27.340 5.058 -49.368 1.00 84.44 114 VAL A C 1
ATOM 907 O O . VAL A 1 114 ? 27.463 5.121 -50.589 1.00 84.44 114 VAL A O 1
ATOM 910 N N . LYS A 1 115 ? 27.922 5.948 -48.552 1.00 84.94 115 LYS A N 1
ATOM 911 C CA . LYS A 1 115 ? 28.805 7.029 -49.032 1.00 84.94 115 LYS A CA 1
ATOM 912 C C . LYS A 1 115 ? 30.172 6.521 -49.491 1.00 84.94 115 LYS A C 1
ATOM 914 O O . LYS A 1 115 ? 30.729 7.093 -50.423 1.00 84.94 115 LYS A O 1
ATOM 919 N N . ASN A 1 116 ? 30.677 5.465 -48.858 1.00 81.62 116 ASN A N 1
ATOM 920 C CA . ASN A 1 116 ? 31.963 4.838 -49.151 1.00 81.62 116 ASN A CA 1
ATOM 921 C C . ASN A 1 116 ? 31.745 3.411 -49.689 1.00 81.62 116 ASN A C 1
ATOM 923 O O . ASN A 1 116 ? 32.013 2.442 -48.975 1.00 81.62 116 ASN A O 1
ATOM 927 N N . PRO A 1 117 ? 31.229 3.253 -50.922 1.00 79.06 117 PRO A N 1
ATOM 928 C CA . PRO A 1 117 ? 31.022 1.936 -51.502 1.00 79.06 117 PRO A CA 1
ATOM 929 C C . PRO A 1 117 ? 32.366 1.228 -51.692 1.00 79.06 117 PRO A C 1
ATOM 931 O O . PRO A 1 117 ? 33.318 1.788 -52.234 1.00 79.06 117 PRO A O 1
ATOM 934 N N . ILE A 1 118 ? 32.425 -0.018 -51.238 1.00 80.62 118 ILE A N 1
ATOM 935 C CA . ILE A 1 118 ? 33.610 -0.870 -51.329 1.00 80.62 118 ILE A CA 1
ATOM 936 C C . ILE A 1 118 ? 33.545 -1.650 -52.641 1.00 80.62 118 ILE A C 1
ATOM 938 O O . ILE A 1 118 ? 32.489 -2.182 -52.994 1.00 80.62 118 ILE A O 1
ATOM 942 N N . ASP A 1 119 ? 34.670 -1.743 -53.346 1.00 84.00 119 ASP A N 1
ATOM 943 C CA . ASP A 1 119 ? 34.761 -2.558 -54.553 1.00 84.00 119 ASP A CA 1
ATOM 944 C C . ASP A 1 119 ? 34.667 -4.060 -54.229 1.00 84.00 119 ASP A C 1
ATOM 946 O O . ASP A 1 119 ? 35.212 -4.551 -53.235 1.00 84.00 119 ASP A O 1
ATOM 950 N N . MET A 1 120 ? 33.967 -4.809 -55.080 1.00 82.94 120 MET A N 1
ATOM 951 C CA . MET A 1 120 ? 33.681 -6.225 -54.848 1.00 82.94 120 MET A CA 1
ATOM 952 C C . MET A 1 120 ? 34.964 -7.068 -54.850 1.00 82.94 120 MET A C 1
ATOM 954 O O . MET A 1 120 ? 35.076 -8.002 -54.054 1.00 82.94 120 MET A O 1
ATOM 958 N N . GLU A 1 121 ? 35.945 -6.742 -55.698 1.00 83.75 121 GLU A N 1
ATOM 959 C CA . GLU A 1 121 ? 37.231 -7.452 -55.712 1.00 83.75 121 GLU A CA 1
ATOM 960 C C . GLU A 1 121 ? 37.984 -7.300 -54.389 1.00 83.75 121 GLU A C 1
ATOM 962 O O . GLU A 1 121 ? 38.510 -8.282 -53.854 1.00 83.75 121 GLU A O 1
ATOM 967 N N . ASP A 1 122 ? 38.006 -6.088 -53.835 1.00 81.62 122 AS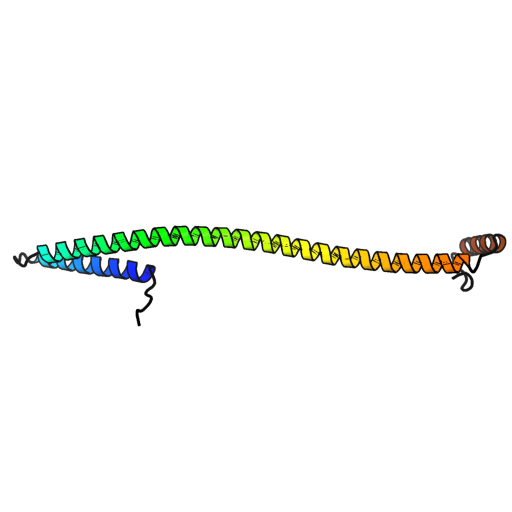P A N 1
ATOM 968 C CA . ASP A 1 122 ? 38.646 -5.828 -52.551 1.00 81.62 122 ASP A CA 1
ATOM 969 C C . ASP A 1 122 ? 37.903 -6.527 -51.410 1.00 81.62 122 ASP A C 1
ATOM 971 O O . ASP A 1 122 ? 38.550 -7.103 -50.533 1.00 81.62 122 ASP A O 1
ATOM 975 N N . LEU A 1 123 ? 36.567 -6.591 -51.463 1.00 83.19 123 LEU A N 1
ATOM 976 C CA . LEU A 1 123 ? 35.761 -7.371 -50.520 1.00 83.19 123 LEU A CA 1
ATOM 977 C C . LEU A 1 123 ? 36.131 -8.863 -50.534 1.00 83.19 123 LEU A C 1
ATOM 979 O O . LEU A 1 123 ? 36.355 -9.463 -49.478 1.00 83.19 123 LEU A O 1
ATOM 983 N N . VAL A 1 124 ? 36.246 -9.456 -51.724 1.00 85.50 124 VAL A N 1
ATOM 984 C CA . VAL A 1 124 ? 36.601 -10.872 -51.906 1.00 85.50 124 VAL A CA 1
ATOM 985 C C . VAL A 1 124 ? 38.037 -11.145 -51.451 1.00 85.50 124 VAL A C 1
ATOM 987 O O . VAL A 1 124 ? 38.284 -12.097 -50.704 1.00 85.50 124 VAL A O 1
ATOM 990 N N . ARG A 1 125 ? 38.989 -10.283 -51.830 1.00 84.38 125 ARG A N 1
ATOM 991 C CA . ARG A 1 125 ? 40.396 -10.392 -51.417 1.00 84.38 125 ARG A CA 1
ATOM 992 C C . ARG A 1 125 ? 40.538 -10.303 -49.898 1.00 84.38 125 ARG A C 1
ATOM 994 O O . ARG A 1 125 ? 41.292 -11.075 -49.300 1.00 84.38 125 ARG A O 1
ATOM 1001 N N . PHE A 1 126 ? 39.803 -9.392 -49.261 1.00 82.62 126 PHE A N 1
ATOM 1002 C CA . PHE A 1 126 ? 39.846 -9.223 -47.812 1.00 82.62 126 PHE A CA 1
ATOM 1003 C C . PHE A 1 126 ? 39.181 -10.383 -47.071 1.00 82.62 126 PHE A C 1
ATOM 1005 O O . PHE A 1 126 ? 39.717 -10.837 -46.062 1.00 82.62 126 PHE A O 1
ATOM 1012 N N . SER A 1 127 ? 38.070 -10.913 -47.591 1.00 84.38 127 SER A N 1
ATOM 1013 C CA . SER A 1 127 ? 37.417 -12.107 -47.044 1.00 84.38 127 SER A CA 1
ATOM 1014 C C . SER A 1 127 ? 38.369 -13.305 -47.031 1.00 84.38 127 SER A C 1
ATOM 1016 O O . SER A 1 127 ? 38.558 -13.925 -45.985 1.00 84.38 127 SER A O 1
ATOM 1018 N N . HIS A 1 128 ? 39.069 -13.556 -48.143 1.00 85.12 128 HIS A N 1
ATOM 1019 C CA . HIS A 1 128 ? 40.079 -14.612 -48.215 1.00 85.12 128 HIS A CA 1
ATOM 1020 C C . HIS A 1 128 ? 41.217 -14.390 -47.207 1.00 85.12 128 HIS A C 1
ATOM 1022 O O . HIS A 1 128 ? 41.680 -15.329 -46.558 1.00 85.12 128 HIS A O 1
ATOM 1028 N N . ARG A 1 129 ? 41.658 -13.136 -47.035 1.00 82.94 129 ARG A N 1
ATOM 1029 C CA . ARG A 1 129 ? 42.692 -12.782 -46.055 1.00 82.94 129 ARG A CA 1
ATOM 1030 C C . ARG A 1 129 ? 42.228 -13.043 -44.623 1.00 82.94 129 ARG A C 1
ATOM 1032 O O . ARG A 1 129 ? 42.960 -13.678 -43.879 1.00 82.94 129 ARG A O 1
ATOM 1039 N N . ILE A 1 130 ? 41.014 -12.628 -44.263 1.00 84.62 130 ILE A N 1
ATOM 1040 C CA . ILE A 1 130 ? 40.402 -12.897 -42.954 1.00 84.62 130 ILE A CA 1
ATOM 1041 C C . ILE A 1 130 ? 40.320 -14.402 -42.685 1.00 84.62 130 ILE A C 1
ATOM 1043 O O . ILE A 1 130 ? 40.708 -14.842 -41.603 1.00 84.62 130 ILE A O 1
ATOM 1047 N N . SER A 1 131 ? 39.871 -15.195 -43.661 1.00 85.31 131 SER A N 1
ATOM 1048 C CA . SER A 1 131 ? 39.793 -16.652 -43.527 1.00 85.31 131 SER A CA 1
ATOM 1049 C C . SER A 1 131 ? 41.165 -17.300 -43.337 1.00 85.31 131 SER A C 1
ATOM 1051 O O . SER A 1 131 ? 41.282 -18.239 -42.556 1.00 85.31 131 SER A O 1
ATOM 1053 N N . ALA A 1 132 ? 42.201 -16.791 -44.009 1.00 85.44 132 ALA A N 1
ATOM 1054 C CA . ALA A 1 132 ? 43.562 -17.313 -43.905 1.00 85.44 132 ALA A CA 1
ATOM 1055 C C . ALA A 1 132 ? 44.297 -16.866 -42.628 1.00 85.44 132 ALA A C 1
ATOM 1057 O O . ALA A 1 132 ? 45.122 -17.612 -42.109 1.00 85.44 132 ALA A O 1
ATOM 1058 N N . THR A 1 133 ? 44.025 -15.657 -42.123 1.00 85.00 133 THR A N 1
ATOM 1059 C CA . THR A 1 133 ? 44.743 -15.070 -40.976 1.00 85.00 133 THR A CA 1
ATOM 1060 C C . THR A 1 133 ? 43.929 -15.034 -39.680 1.00 85.00 133 THR A C 1
ATOM 1062 O O . THR A 1 133 ? 44.411 -14.488 -38.692 1.00 85.00 133 THR A O 1
ATOM 1065 N N . HIS A 1 134 ? 42.699 -15.562 -39.669 1.00 77.50 134 HIS A N 1
ATOM 1066 C CA . HIS A 1 134 ? 41.746 -15.484 -38.548 1.00 77.50 134 HIS A CA 1
ATOM 1067 C C . HIS A 1 134 ? 41.504 -14.051 -38.022 1.00 77.50 134 HIS A C 1
ATOM 1069 O O . HIS A 1 134 ? 41.288 -13.838 -36.829 1.00 77.50 134 HIS A O 1
ATOM 1075 N N . GLY A 1 135 ? 41.558 -13.046 -38.902 1.00 73.50 135 GLY A N 1
ATOM 1076 C CA . GLY A 1 135 ? 41.333 -11.644 -38.532 1.00 73.50 135 GLY A CA 1
ATOM 1077 C C . GLY A 1 135 ? 39.853 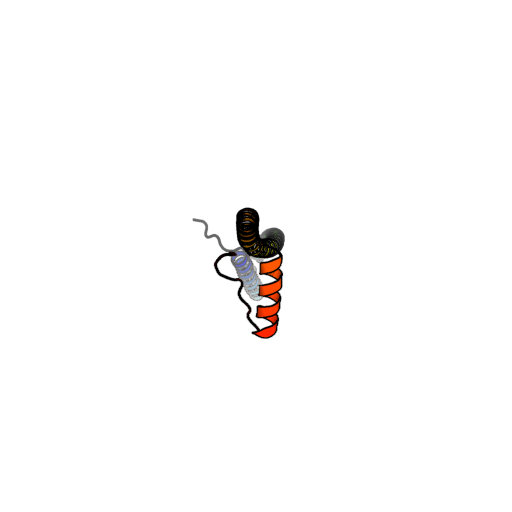-11.339 -38.270 1.00 73.50 135 GLY A C 1
ATOM 1078 O O . GLY A 1 135 ? 38.990 -11.845 -38.973 1.00 73.50 135 GLY A O 1
ATOM 1079 N N . VAL A 1 136 ? 39.541 -10.494 -37.282 1.00 69.38 136 VAL A N 1
ATOM 1080 C CA . VAL A 1 136 ? 38.143 -10.185 -36.883 1.00 69.38 136 VAL A CA 1
ATOM 1081 C C . VAL A 1 136 ? 37.754 -8.725 -37.181 1.00 69.38 136 VAL A C 1
ATOM 1083 O O . VAL A 1 136 ? 36.664 -8.283 -36.834 1.00 69.38 136 VAL A O 1
ATOM 1086 N N . ILE A 1 137 ? 38.631 -7.951 -37.828 1.00 65.94 137 ILE A N 1
ATOM 1087 C CA . ILE A 1 137 ? 38.459 -6.503 -38.011 1.00 65.94 137 ILE A CA 1
ATOM 1088 C C . ILE A 1 137 ? 38.462 -6.142 -39.501 1.00 65.94 137 ILE A C 1
ATOM 1090 O O . ILE A 1 137 ? 39.340 -6.565 -40.257 1.00 65.94 137 ILE A O 1
ATOM 1094 N N . ALA A 1 138 ? 37.451 -5.370 -39.907 1.00 65.69 138 ALA A N 1
ATOM 1095 C CA . ALA A 1 138 ? 37.391 -4.723 -41.214 1.00 65.69 138 ALA A CA 1
ATOM 1096 C C . ALA A 1 138 ? 38.463 -3.620 -41.296 1.00 65.69 138 ALA A C 1
ATOM 1098 O O . ALA A 1 138 ? 38.797 -3.034 -40.269 1.00 65.69 138 ALA A O 1
ATOM 1099 N N . PRO A 1 139 ? 39.031 -3.335 -42.477 1.00 70.00 139 PRO A N 1
ATOM 1100 C CA . PRO A 1 139 ? 40.060 -2.309 -42.594 1.00 70.00 139 PRO A CA 1
ATOM 1101 C C . PRO A 1 139 ? 39.497 -0.920 -42.253 1.00 70.00 139 PRO A C 1
ATOM 1103 O O . PRO A 1 139 ? 38.345 -0.623 -42.560 1.00 70.00 139 PRO A O 1
ATOM 1106 N N . ASP A 1 140 ? 40.325 -0.068 -41.641 1.00 66.94 140 ASP A N 1
ATOM 1107 C CA . ASP A 1 140 ? 39.917 1.231 -41.069 1.00 66.94 140 ASP A CA 1
ATOM 1108 C C . ASP A 1 140 ? 39.306 2.209 -42.093 1.00 66.94 140 ASP A C 1
ATOM 1110 O O . ASP A 1 140 ? 38.687 3.200 -41.723 1.00 66.94 140 ASP A O 1
ATOM 1114 N N . ASN A 1 141 ? 39.475 1.944 -43.392 1.00 68.06 141 ASN A N 1
ATOM 1115 C CA . ASN A 1 141 ? 38.904 2.728 -44.486 1.00 68.06 141 ASN A CA 1
ATOM 1116 C C . ASN A 1 141 ? 37.482 2.294 -44.901 1.00 68.06 141 ASN A C 1
ATOM 1118 O O . ASN A 1 141 ? 36.917 2.906 -45.805 1.00 68.06 141 ASN A O 1
ATOM 1122 N N . TRP A 1 142 ? 36.925 1.232 -44.303 1.00 65.94 142 TRP A N 1
ATOM 1123 C CA . TRP A 1 142 ? 35.578 0.704 -44.594 1.00 65.94 142 TRP A CA 1
ATOM 1124 C C . TRP A 1 142 ? 34.523 1.080 -43.541 1.00 65.94 142 TRP A C 1
ATOM 1126 O O . TRP A 1 142 ? 33.338 0.812 -43.744 1.00 65.94 142 TRP A O 1
ATOM 1136 N N . THR A 1 143 ? 34.943 1.674 -42.423 1.00 54.03 143 THR A N 1
ATOM 1137 C CA . THR A 1 143 ? 34.091 2.200 -41.339 1.00 54.03 143 THR A CA 1
ATOM 1138 C C . THR A 1 143 ? 33.948 3.706 -41.427 1.00 54.03 143 THR A C 1
ATOM 1140 O O . THR A 1 143 ? 32.815 4.191 -41.215 1.00 54.03 143 THR A O 1
#

Sequence (143 aa):
MSSRVSLRQKLIGHLEDADSILRDILATASKKKSVTLLPLIELLLEKDQQLKETYKEMEAYNEIQMKIDLLKADCSKSDKQIQSCQLHLKKTEVILSTALYYSRQKLDSMTTAVKNPIDMEDLVRFSHRISATHGVIAPDNWT

Radius of gyration: 44.08 Å; chains: 1; bounding box: 79×38×114 Å

pLDDT: mean 86.17, std 12.41, range [32.09, 98.12]

Secondary structure (DSSP, 8-state):
------HHHHHHHHHHHHHHHHHHHHHHHHTT--S-SHHHHHHHHHHHHHHHHHHHHHHHHHHHHHHHHHHHHHHHHHHHHHHHHHHHHHHHHHHHHHHHHHHHHHHHHHHHHHHSPPPHHHHHHHHHHHHHHT-----TT--

Organism: Schistosoma japonicum (NCBI:txid6182)

InterPro domains:
  IPR019258 Mediator complex, subunit Med4 [PF10018] (40-142)
  IPR019258 Mediator complex, subunit Med4 [PTHR13208] (7-142)